Protein AF-A0A433V256-F1 (afdb_monomer)

Radius of gyration: 17.69 Å; Cα contacts (8 Å, |Δi|>4): 82; chains: 1; bounding box: 44×29×46 Å

Foldseek 3Di:
DDPPDPPDDQPDKDWADAPVPPPDIDIDGHHPPDADDWDFHHDDPPDDTDTDRVNVVVVVVCVVVVCVPVDDLLDDDDDDDDDPVVNVVSCVVCVVVNPD

pLDDT: mean 88.0, std 13.96, range [38.06, 98.12]

Sequence (100 aa):
MEILGMQTTTAYRILVSRSHQRPAAELYRVSLQQQLPTFPIPLKLNQVEPLVNLQEVFNGVYERARYATRIDYHQPVPSPALSKADEQWVEALLSPIRVV

Solvent-accessible surface area (backbone atoms only — not comparable to full-atom values): 6605 Å² total; per-residue (Å²): 135,84,79,84,80,85,82,74,88,54,78,40,74,49,79,50,68,45,83,92,52,60,94,50,64,49,75,48,75,35,49,87,90,50,79,57,61,68,49,67,48,83,63,62,89,96,50,88,50,55,74,43,56,45,42,61,55,50,49,56,49,43,60,76,68,38,44,90,78,72,51,74,79,79,55,77,86,66,84,74,86,69,54,76,69,53,48,53,52,50,48,66,68,43,45,82,79,54,74,118

Organism: NCBI:txid232991

Mean predicted aligned error: 5.92 Å

Structure (mmCIF, N/CA/C/O backbone):
data_AF-A0A433V256-F1
#
_entry.id   AF-A0A433V256-F1
#
loop_
_atom_site.group_PDB
_atom_site.id
_atom_site.type_symbol
_atom_site.label_atom_id
_atom_site.label_alt_id
_atom_site.label_comp_id
_atom_site.label_asym_id
_atom_site.label_entity_id
_atom_site.label_seq_id
_atom_site.pdbx_PDB_ins_code
_atom_site.Cartn_x
_atom_site.Cartn_y
_atom_site.Cartn_z
_atom_site.occupancy
_atom_site.B_iso_or_equiv
_atom_site.auth_seq_id
_atom_site.auth_comp_id
_atom_site.auth_asym_id
_atom_site.auth_atom_id
_atom_site.pdbx_PDB_model_num
ATOM 1 N N . MET A 1 1 ? 24.167 4.689 -2.560 1.00 47.03 1 MET A N 1
ATOM 2 C CA . MET A 1 1 ? 23.038 5.504 -3.051 1.00 47.03 1 MET A CA 1
ATOM 3 C C . MET A 1 1 ? 22.506 6.270 -1.858 1.00 47.03 1 MET A C 1
ATOM 5 O O . MET A 1 1 ? 21.800 5.689 -1.047 1.00 47.03 1 MET A O 1
ATOM 9 N N . GLU A 1 2 ? 22.945 7.514 -1.682 1.00 38.06 2 GLU A N 1
ATOM 10 C CA . GLU A 1 2 ? 22.386 8.392 -0.651 1.00 38.06 2 GLU A CA 1
ATOM 11 C C . GLU A 1 2 ? 21.018 8.893 -1.111 1.00 38.06 2 GLU A C 1
ATOM 13 O O . GLU A 1 2 ? 20.891 9.476 -2.186 1.00 38.06 2 GLU A O 1
ATOM 18 N N . ILE A 1 3 ? 19.991 8.665 -0.295 1.00 50.97 3 ILE A N 1
ATOM 19 C CA . ILE A 1 3 ? 18.693 9.319 -0.458 1.00 50.97 3 ILE A CA 1
ATOM 20 C C . ILE A 1 3 ? 18.780 10.653 0.300 1.00 50.97 3 ILE A C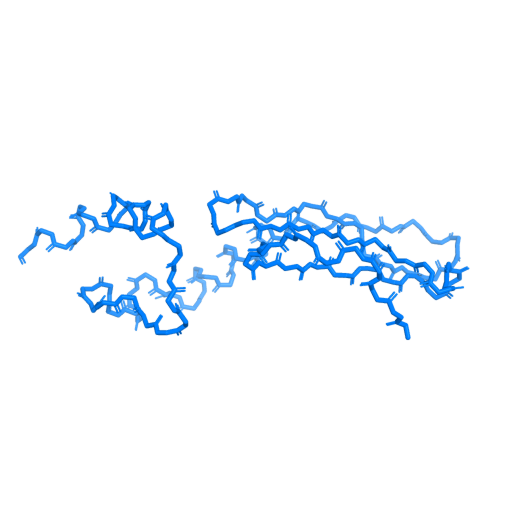 1
ATOM 22 O O . ILE A 1 3 ? 18.371 10.756 1.455 1.00 50.97 3 ILE A O 1
ATOM 26 N N . LEU A 1 4 ? 19.382 11.666 -0.327 1.00 39.59 4 LEU A N 1
ATOM 27 C CA . LEU A 1 4 ? 19.469 13.025 0.221 1.00 39.59 4 LEU A CA 1
ATOM 28 C C . LEU A 1 4 ? 18.075 13.683 0.220 1.00 39.59 4 LEU A C 1
ATOM 30 O O . LEU A 1 4 ? 17.404 13.722 -0.809 1.00 39.59 4 LEU A O 1
ATOM 34 N N . GLY A 1 5 ? 17.632 14.184 1.383 1.00 42.53 5 GLY A N 1
ATOM 35 C CA . GLY A 1 5 ? 16.338 14.871 1.556 1.00 42.53 5 GLY A CA 1
ATOM 36 C C . GLY A 1 5 ? 15.290 14.153 2.426 1.00 42.53 5 GLY A C 1
ATOM 37 O O . GLY A 1 5 ? 14.090 14.400 2.269 1.00 42.53 5 GLY A O 1
ATOM 38 N N . MET A 1 6 ? 15.689 13.257 3.337 1.00 47.47 6 MET A N 1
ATOM 39 C CA . MET A 1 6 ? 14.761 12.634 4.296 1.00 47.47 6 MET A CA 1
ATOM 40 C C . MET A 1 6 ? 14.268 13.646 5.341 1.00 47.47 6 MET A C 1
ATOM 42 O O . MET A 1 6 ? 14.833 13.766 6.419 1.00 47.47 6 MET A O 1
ATOM 46 N N . GLN A 1 7 ? 13.193 14.363 5.014 1.00 46.78 7 GLN A N 1
ATOM 47 C CA . GLN A 1 7 ? 12.475 15.246 5.945 1.00 46.78 7 GLN A CA 1
ATOM 48 C C . GLN A 1 7 ? 10.972 14.916 6.035 1.00 46.78 7 GLN A C 1
ATOM 50 O O . GLN A 1 7 ? 10.194 15.718 6.536 1.00 46.78 7 GLN A O 1
ATOM 55 N N . THR A 1 8 ? 10.521 13.751 5.539 1.00 52.09 8 THR A N 1
ATOM 56 C CA . THR A 1 8 ? 9.100 13.347 5.618 1.00 52.09 8 THR A CA 1
ATOM 57 C C . THR A 1 8 ? 8.902 11.855 5.927 1.00 52.09 8 THR A C 1
ATOM 59 O O . THR A 1 8 ? 9.446 10.954 5.274 1.00 52.09 8 THR A O 1
ATOM 62 N N . THR A 1 9 ? 8.094 11.588 6.954 1.00 65.00 9 THR A N 1
ATOM 63 C CA . THR A 1 9 ? 7.815 10.274 7.553 1.00 65.00 9 THR A CA 1
ATOM 64 C C . THR A 1 9 ? 6.578 9.612 6.937 1.00 65.00 9 THR A C 1
ATOM 66 O O . THR A 1 9 ? 5.660 9.223 7.649 1.00 65.00 9 THR A O 1
ATOM 69 N N . THR A 1 10 ? 6.494 9.504 5.608 1.00 72.81 10 THR A N 1
ATOM 70 C CA . THR A 1 10 ? 5.383 8.753 4.996 1.00 72.81 10 THR A CA 1
ATOM 71 C C . THR A 1 10 ? 5.505 7.263 5.322 1.00 72.81 10 THR A C 1
ATOM 73 O O . THR A 1 10 ? 6.596 6.699 5.195 1.00 72.81 10 THR A O 1
ATOM 76 N N . ALA A 1 11 ? 4.397 6.649 5.751 1.00 81.88 11 ALA A N 1
ATOM 77 C CA . ALA A 1 11 ? 4.355 5.272 6.250 1.00 81.88 11 ALA A CA 1
ATOM 78 C C . ALA A 1 11 ? 4.830 4.254 5.202 1.00 81.88 11 ALA A C 1
ATOM 80 O O . ALA A 1 11 ? 5.602 3.352 5.522 1.00 81.88 11 ALA A O 1
ATOM 81 N N . TYR A 1 12 ? 4.446 4.454 3.938 1.00 89.06 12 TYR A N 1
ATOM 82 C CA . TYR A 1 12 ? 4.803 3.567 2.838 1.00 89.06 12 TYR A CA 1
ATOM 83 C C . TYR A 1 12 ? 5.542 4.321 1.735 1.00 89.06 12 TYR A C 1
ATOM 85 O O . TYR A 1 12 ? 5.353 5.524 1.510 1.00 89.06 12 TYR A O 1
ATOM 93 N N . ARG A 1 13 ? 6.450 3.609 1.065 1.00 90.75 13 ARG A N 1
ATOM 94 C CA . ARG A 1 13 ? 7.308 4.149 0.008 1.00 90.75 13 ARG A CA 1
ATOM 95 C C . ARG A 1 13 ? 7.527 3.092 -1.065 1.00 90.75 13 ARG A C 1
ATOM 97 O O . ARG A 1 13 ? 7.799 1.941 -0.737 1.00 90.75 13 ARG A O 1
ATOM 104 N N . ILE A 1 14 ? 7.455 3.501 -2.325 1.00 91.62 14 ILE A N 1
ATOM 105 C CA . ILE A 1 14 ? 7.759 2.656 -3.483 1.00 91.62 14 ILE A CA 1
ATOM 106 C C . ILE A 1 14 ? 8.887 3.338 -4.245 1.00 91.62 14 ILE A C 1
ATOM 108 O O . ILE A 1 14 ? 8.772 4.509 -4.609 1.00 91.62 14 ILE A O 1
ATOM 112 N N . LEU A 1 15 ? 9.986 2.618 -4.455 1.00 92.31 15 LEU A N 1
ATOM 113 C CA . LEU A 1 15 ? 11.147 3.116 -5.182 1.00 92.31 15 LEU A CA 1
ATOM 114 C C . LEU A 1 15 ? 11.252 2.392 -6.521 1.00 92.31 15 LEU A C 1
ATOM 116 O O . LEU A 1 15 ? 11.406 1.172 -6.562 1.00 92.31 15 LEU A O 1
ATOM 120 N N . VAL A 1 16 ? 11.217 3.153 -7.609 1.00 92.88 16 VAL A N 1
ATOM 121 C CA . VAL A 1 16 ? 11.351 2.641 -8.971 1.00 92.88 16 VAL A CA 1
ATOM 122 C C . VAL A 1 16 ? 12.689 3.114 -9.528 1.00 92.88 16 VAL A C 1
ATOM 124 O O . VAL A 1 16 ? 12.882 4.294 -9.810 1.00 92.88 16 VAL A O 1
ATOM 127 N N . SER A 1 17 ? 13.644 2.192 -9.671 1.00 92.00 17 SER A N 1
ATOM 128 C CA . SER A 1 17 ? 14.971 2.482 -10.228 1.00 92.00 17 SER A CA 1
ATOM 129 C C . SER A 1 17 ? 15.164 1.767 -11.561 1.00 92.00 17 SER A C 1
ATOM 131 O O . SER A 1 17 ? 15.417 0.559 -11.608 1.00 92.00 17 SER A O 1
ATOM 133 N N . ARG A 1 18 ? 15.082 2.526 -12.658 1.00 92.38 18 ARG A N 1
ATOM 134 C CA . ARG A 1 18 ? 15.361 2.018 -14.007 1.00 92.38 18 ARG A CA 1
ATOM 135 C C . ARG A 1 18 ? 16.856 1.878 -14.212 1.00 92.38 18 ARG A C 1
ATOM 137 O O . ARG A 1 18 ? 17.613 2.801 -13.927 1.00 92.38 18 ARG A O 1
ATOM 144 N N . SER A 1 19 ? 17.286 0.741 -14.756 1.00 92.44 19 SER A N 1
ATOM 145 C CA . SER A 1 19 ? 18.709 0.431 -14.947 1.00 92.44 19 SER A CA 1
ATOM 146 C C . SER A 1 19 ? 19.459 1.511 -15.732 1.00 92.44 19 SER A C 1
ATOM 148 O O . SER A 1 19 ? 20.560 1.882 -15.339 1.00 92.44 19 SER A O 1
ATOM 150 N N . HIS A 1 20 ? 18.843 2.052 -16.786 1.00 91.88 20 HIS A N 1
ATOM 151 C CA . HIS A 1 20 ? 19.432 3.058 -17.672 1.00 91.88 20 HIS A CA 1
ATOM 152 C C . HIS A 1 20 ? 19.427 4.490 -17.106 1.00 91.88 20 HIS A C 1
ATOM 154 O O . HIS A 1 20 ? 20.047 5.365 -17.698 1.00 91.88 20 HIS A O 1
ATOM 160 N N . GLN A 1 21 ? 18.741 4.743 -15.984 1.00 89.56 21 GLN A N 1
ATOM 161 C CA . GLN A 1 21 ? 18.669 6.064 -15.335 1.00 89.56 21 GLN A CA 1
ATOM 162 C C . GLN A 1 21 ? 19.491 6.131 -14.046 1.00 89.56 21 GLN A C 1
ATOM 164 O O . GLN A 1 21 ? 19.510 7.158 -13.370 1.00 89.56 21 GLN A O 1
ATOM 169 N N . ARG A 1 22 ? 20.171 5.041 -13.673 1.00 91.06 22 ARG A N 1
ATOM 170 C CA . ARG A 1 22 ? 20.951 4.999 -12.435 1.00 91.06 22 ARG A CA 1
ATOM 171 C C . ARG A 1 22 ? 22.062 6.063 -12.449 1.00 91.06 22 ARG A C 1
ATOM 173 O O . ARG A 1 22 ? 22.706 6.240 -13.480 1.00 91.06 22 ARG A O 1
ATOM 180 N N . PRO A 1 23 ? 22.316 6.733 -11.308 1.00 91.69 23 PRO A N 1
ATOM 181 C CA . PRO A 1 23 ? 21.792 6.425 -9.972 1.00 91.69 23 PRO A CA 1
ATOM 182 C C . PRO A 1 23 ? 20.424 7.049 -9.640 1.00 91.69 23 PRO A C 1
ATOM 184 O O . PRO A 1 23 ? 19.976 6.899 -8.508 1.00 91.69 23 PRO A O 1
ATOM 187 N N . ALA A 1 24 ? 19.749 7.732 -10.567 1.00 90.88 24 ALA A N 1
ATOM 188 C CA . ALA A 1 24 ? 18.435 8.315 -10.304 1.00 90.88 24 ALA A CA 1
ATOM 189 C C . ALA A 1 24 ? 17.336 7.242 -10.143 1.00 90.88 24 ALA A C 1
ATOM 191 O O . ALA A 1 24 ? 17.435 6.120 -10.655 1.00 90.88 24 ALA A O 1
ATOM 192 N N . ALA A 1 25 ? 16.285 7.596 -9.401 1.00 91.75 25 ALA A N 1
ATOM 193 C CA . ALA A 1 25 ? 15.106 6.768 -9.176 1.00 91.75 25 ALA A CA 1
ATOM 194 C C . ALA A 1 25 ? 13.880 7.645 -8.892 1.00 91.75 25 ALA A C 1
ATOM 196 O O . ALA A 1 25 ? 14.007 8.761 -8.386 1.00 91.75 25 ALA A O 1
ATOM 197 N N . GLU A 1 26 ? 12.697 7.113 -9.174 1.00 91.62 26 GLU A N 1
ATOM 198 C CA . GLU A 1 26 ? 11.428 7.717 -8.779 1.00 91.62 26 GLU A CA 1
ATOM 199 C C . GLU A 1 26 ? 10.997 7.174 -7.415 1.00 91.62 26 GLU A C 1
ATOM 201 O O . GLU A 1 26 ? 11.031 5.965 -7.175 1.00 91.62 26 GLU A O 1
ATOM 206 N N . LEU A 1 27 ? 10.585 8.072 -6.519 1.00 91.06 27 LEU A N 1
ATOM 207 C CA . LEU A 1 27 ? 10.100 7.733 -5.186 1.00 91.06 27 LEU A CA 1
ATOM 208 C C . LEU A 1 27 ? 8.637 8.149 -5.047 1.00 91.06 27 LEU A C 1
ATOM 210 O O . LEU A 1 27 ? 8.327 9.337 -4.964 1.00 91.06 27 LEU A O 1
ATOM 214 N N . TYR A 1 28 ? 7.759 7.162 -4.924 1.00 91.25 28 TYR A N 1
ATOM 215 C CA . TYR A 1 28 ? 6.359 7.365 -4.587 1.00 91.25 28 TYR A CA 1
ATOM 216 C C . TYR A 1 28 ? 6.212 7.261 -3.073 1.00 91.25 28 TYR A C 1
ATOM 218 O O . TYR A 1 28 ? 6.622 6.275 -2.455 1.00 91.25 28 TYR A O 1
ATOM 226 N N . ARG A 1 29 ? 5.647 8.299 -2.463 1.00 90.25 29 ARG A N 1
ATOM 227 C CA . ARG A 1 29 ? 5.374 8.368 -1.026 1.00 90.25 29 ARG A CA 1
ATOM 228 C C . ARG A 1 29 ? 3.879 8.208 -0.810 1.00 90.25 29 ARG A C 1
ATOM 230 O O . ARG A 1 29 ? 3.109 8.900 -1.466 1.00 90.25 29 ARG A O 1
ATOM 237 N N . VAL A 1 30 ? 3.491 7.321 0.100 1.00 90.8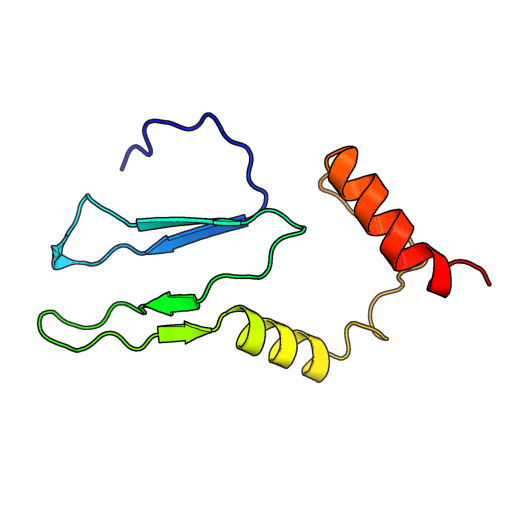1 30 VAL A N 1
ATOM 238 C CA . VAL A 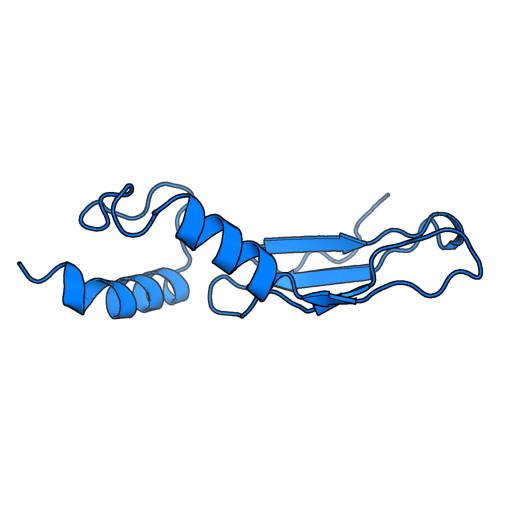1 30 ? 2.082 7.015 0.363 1.00 90.81 30 VAL A CA 1
ATOM 239 C C . VAL A 1 30 ? 1.839 7.071 1.868 1.00 90.81 30 VAL A C 1
ATOM 241 O O . VAL A 1 30 ? 2.563 6.441 2.649 1.00 90.81 30 VAL A O 1
ATOM 244 N N . SER A 1 31 ? 0.865 7.877 2.291 1.00 90.19 31 SER A N 1
ATOM 245 C CA . SER A 1 31 ? 0.375 7.850 3.672 1.00 90.19 31 SER A CA 1
ATOM 246 C C . SER A 1 31 ? -0.615 6.699 3.871 1.00 90.19 31 SER A C 1
ATOM 248 O O . SER A 1 31 ? -1.150 6.165 2.905 1.00 90.19 31 SER A O 1
ATOM 250 N N . LEU A 1 32 ? -0.876 6.314 5.123 1.00 89.38 32 LEU A N 1
ATOM 251 C CA . LEU A 1 32 ? -1.802 5.219 5.434 1.00 89.38 32 LEU A CA 1
ATOM 252 C C . LEU A 1 32 ? -3.222 5.465 4.885 1.00 89.38 32 LEU A C 1
ATOM 254 O O . LEU A 1 32 ? -3.901 4.528 4.483 1.00 89.38 32 LEU A O 1
ATOM 258 N N . GLN A 1 33 ? -3.647 6.728 4.847 1.00 90.56 33 GLN A N 1
ATOM 259 C CA . GLN A 1 33 ? -5.000 7.146 4.466 1.00 90.56 33 GLN A CA 1
ATOM 260 C C . GLN A 1 33 ? -5.178 7.310 2.947 1.00 90.56 33 GLN A C 1
ATOM 262 O O . GLN A 1 33 ? -6.290 7.520 2.467 1.00 90.56 33 GLN A O 1
ATOM 267 N N . GLN A 1 34 ? -4.083 7.280 2.184 1.00 91.75 34 GLN A N 1
ATOM 268 C CA . GLN A 1 34 ? -4.101 7.467 0.737 1.00 91.75 34 GLN A CA 1
ATOM 269 C C . GLN A 1 34 ? -4.273 6.138 0.007 1.00 91.75 34 GLN A C 1
ATOM 271 O O . GLN A 1 34 ? -3.745 5.108 0.421 1.00 91.75 34 GLN A O 1
ATOM 276 N N . GLN A 1 35 ? -4.952 6.187 -1.140 1.00 93.12 35 GLN A N 1
ATOM 277 C CA . GLN A 1 35 ? -4.940 5.064 -2.071 1.00 93.12 35 GLN A CA 1
ATOM 278 C C . GLN A 1 35 ? -3.523 4.819 -2.599 1.00 93.12 35 GLN A C 1
ATOM 280 O O . GLN A 1 35 ? -2.757 5.756 -2.849 1.00 93.12 35 GLN A O 1
ATOM 285 N N . LEU A 1 36 ? -3.187 3.544 -2.794 1.00 94.88 36 LEU A N 1
ATOM 286 C CA . LEU A 1 36 ? -1.928 3.143 -3.410 1.00 94.88 36 LEU A CA 1
ATOM 287 C C . LEU A 1 36 ? -1.879 3.639 -4.868 1.00 94.88 36 LEU A C 1
ATOM 289 O O . LEU A 1 36 ? -2.879 3.556 -5.584 1.00 94.88 36 LEU A O 1
ATOM 293 N N . PRO A 1 37 ? -0.726 4.150 -5.332 1.00 94.75 37 PRO A N 1
ATOM 294 C CA . PRO A 1 37 ? -0.629 4.782 -6.637 1.00 94.75 37 PRO A CA 1
ATOM 295 C C . PRO A 1 37 ? -0.684 3.763 -7.777 1.00 94.75 37 PRO A C 1
ATOM 297 O O . PRO A 1 37 ? -0.323 2.594 -7.627 1.00 94.75 37 PRO A O 1
ATOM 300 N N . THR A 1 38 ? -1.049 4.257 -8.959 1.00 96.06 38 THR A N 1
ATOM 301 C CA . THR A 1 38 ? -0.735 3.589 -10.224 1.00 96.06 38 THR A CA 1
ATOM 302 C C . THR A 1 38 ? 0.626 4.076 -10.707 1.00 96.06 38 THR A C 1
ATOM 304 O O . THR A 1 38 ? 0.844 5.284 -10.778 1.00 96.06 38 THR A O 1
ATOM 307 N N . PHE A 1 39 ? 1.544 3.164 -11.024 1.00 93.00 39 PHE A N 1
ATOM 308 C CA . PHE A 1 39 ? 2.895 3.524 -11.469 1.00 93.00 39 PHE A CA 1
ATOM 309 C C . PHE A 1 39 ? 3.422 2.556 -12.540 1.00 93.00 39 PHE A C 1
ATOM 311 O O . PHE A 1 39 ? 2.958 1.413 -12.618 1.00 93.00 39 PHE A O 1
ATOM 318 N N . PRO A 1 40 ? 4.359 2.999 -13.397 1.00 93.50 40 PRO A N 1
ATOM 319 C CA . PRO A 1 40 ? 4.923 2.155 -14.440 1.00 93.50 40 PRO A CA 1
ATOM 320 C C . PRO A 1 40 ? 5.898 1.120 -13.867 1.00 93.50 40 PRO A C 1
ATOM 322 O O . PRO A 1 40 ? 6.718 1.428 -12.998 1.00 93.50 40 PRO A O 1
ATOM 325 N N . ILE A 1 41 ? 5.840 -0.109 -14.383 1.00 94.25 41 ILE A N 1
ATOM 326 C CA . ILE A 1 41 ? 6.812 -1.157 -14.052 1.00 94.25 41 ILE A CA 1
ATOM 327 C C . ILE A 1 41 ? 7.979 -1.113 -15.042 1.00 94.25 41 ILE A C 1
ATOM 329 O O . ILE A 1 41 ? 7.754 -1.301 -16.241 1.00 94.25 41 ILE A O 1
ATOM 333 N N . PRO A 1 42 ? 9.227 -0.931 -14.564 1.00 93.38 42 PRO A N 1
ATOM 334 C CA . PRO A 1 42 ? 10.397 -0.893 -15.426 1.00 93.38 42 PRO A CA 1
ATOM 335 C C . PRO A 1 42 ? 10.556 -2.140 -16.287 1.00 93.38 42 PRO A C 1
ATOM 337 O O . PRO A 1 42 ? 10.640 -3.258 -15.775 1.00 93.38 42 PRO A O 1
ATOM 340 N N . LEU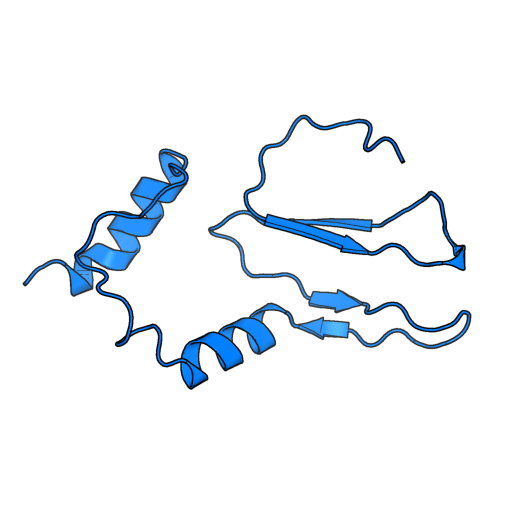 A 1 43 ? 10.689 -1.923 -17.592 1.00 93.44 43 LEU A N 1
ATOM 341 C CA . LEU A 1 43 ? 11.082 -2.938 -18.565 1.00 93.44 43 LEU A CA 1
ATOM 342 C C . LEU A 1 43 ? 12.469 -2.616 -19.145 1.00 93.44 43 LEU A C 1
ATOM 344 O O . LEU A 1 43 ? 13.212 -1.778 -18.621 1.00 93.44 43 LEU A O 1
ATOM 348 N N . LYS A 1 44 ? 12.872 -3.316 -20.214 1.00 92.38 44 LYS A N 1
ATOM 349 C CA . LYS A 1 44 ? 14.111 -2.980 -20.927 1.00 92.38 44 LYS A CA 1
ATOM 350 C C . LYS A 1 44 ? 13.975 -1.613 -21.600 1.00 92.38 44 LYS A C 1
ATOM 352 O O . LYS A 1 44 ? 12.877 -1.157 -21.906 1.00 92.38 44 LYS A O 1
ATOM 357 N N . LEU A 1 45 ? 15.118 -0.981 -21.863 1.00 91.62 45 LEU A N 1
ATOM 358 C CA . LEU A 1 45 ? 15.170 0.276 -22.605 1.00 91.62 45 LEU A CA 1
ATOM 359 C C . LEU A 1 45 ? 14.399 0.144 -23.932 1.00 91.62 45 LEU A C 1
ATOM 361 O O . LEU A 1 45 ? 14.500 -0.883 -24.604 1.00 91.62 45 LEU A O 1
ATOM 365 N N . AS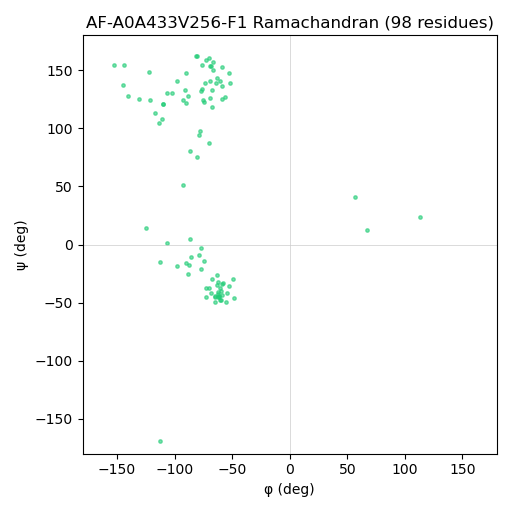N A 1 46 ? 13.650 1.189 -24.290 1.00 91.88 46 ASN A N 1
ATOM 366 C CA . ASN A 1 46 ? 12.776 1.261 -25.469 1.00 91.88 46 ASN A CA 1
ATOM 367 C C . ASN A 1 46 ? 11.549 0.333 -25.444 1.00 91.88 46 ASN A C 1
ATOM 369 O O . ASN A 1 46 ? 10.895 0.169 -26.472 1.00 91.88 46 ASN A O 1
ATOM 373 N N . GLN A 1 47 ? 11.207 -0.262 -24.299 1.00 95.25 47 GLN A N 1
ATOM 374 C CA . GLN A 1 47 ? 9.927 -0.949 -24.122 1.00 95.25 47 GLN A CA 1
ATOM 375 C C . GLN A 1 47 ? 8.926 -0.037 -23.417 1.00 95.25 47 GLN A C 1
ATOM 377 O O . GLN A 1 47 ? 9.282 0.693 -22.494 1.00 95.25 47 GLN A O 1
ATOM 382 N N . VAL A 1 48 ? 7.667 -0.090 -23.856 1.00 94.19 48 VAL A N 1
ATOM 383 C CA . VAL A 1 48 ? 6.572 0.625 -23.196 1.00 94.19 48 VAL A CA 1
ATOM 384 C C . VAL A 1 48 ? 6.336 -0.011 -21.833 1.00 94.19 48 VAL A C 1
ATOM 386 O O . VAL A 1 48 ? 6.009 -1.193 -21.748 1.00 94.19 48 VAL A O 1
ATOM 389 N N . GLU A 1 49 ? 6.514 0.769 -20.774 1.00 94.88 49 GLU A N 1
ATOM 390 C CA . GLU A 1 49 ? 6.293 0.302 -19.410 1.00 94.88 49 GLU A CA 1
ATOM 391 C C . GLU A 1 49 ? 4.787 0.199 -19.137 1.00 94.88 49 GLU A C 1
ATOM 393 O O . GLU A 1 49 ? 4.073 1.197 -19.279 1.00 94.88 49 GLU A O 1
ATOM 398 N N . PRO A 1 50 ? 4.270 -0.981 -18.753 1.00 96.19 50 PRO A N 1
ATOM 399 C CA . PRO A 1 50 ? 2.876 -1.103 -18.371 1.00 96.19 50 PRO A CA 1
ATOM 400 C C . PRO A 1 50 ? 2.638 -0.380 -17.044 1.00 96.19 50 PRO A C 1
ATOM 402 O O . PRO A 1 50 ? 3.449 -0.459 -16.116 1.00 96.19 50 PRO A O 1
ATOM 405 N N . LEU A 1 51 ? 1.494 0.295 -16.947 1.00 95.88 51 LEU A N 1
ATOM 406 C CA . LEU A 1 51 ? 1.010 0.857 -15.691 1.00 95.88 51 LEU A CA 1
ATOM 407 C C . LEU A 1 51 ? 0.409 -0.254 -14.830 1.00 95.88 51 LEU A C 1
ATOM 409 O O . LEU A 1 51 ? -0.422 -1.030 -15.301 1.00 95.88 51 LEU A O 1
ATOM 413 N N . VAL A 1 52 ? 0.799 -0.302 -13.559 1.00 95.50 52 VAL A N 1
ATOM 414 C CA . VAL A 1 52 ? 0.200 -1.194 -12.564 1.00 95.50 52 VAL A CA 1
ATOM 415 C C . VAL A 1 52 ? -0.600 -0.373 -11.571 1.00 95.50 52 VAL A C 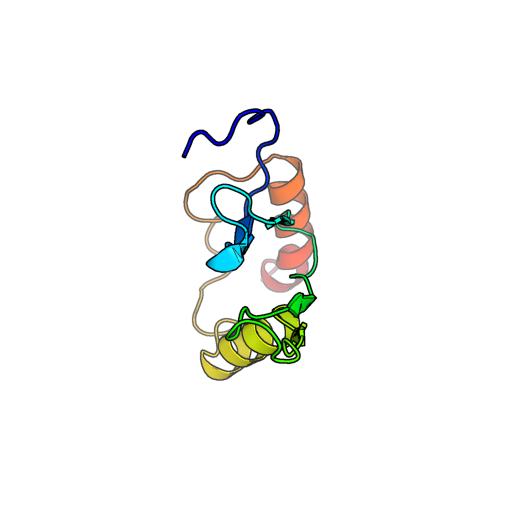1
ATOM 417 O O . VAL A 1 52 ? -0.045 0.476 -10.875 1.00 95.50 52 VAL A O 1
ATOM 420 N N . ASN A 1 53 ? -1.899 -0.662 -11.482 1.00 96.75 53 ASN A N 1
ATOM 421 C CA . ASN A 1 53 ? -2.765 -0.152 -10.428 1.00 96.75 53 ASN A CA 1
ATOM 422 C C . ASN A 1 53 ? -2.541 -0.962 -9.145 1.00 96.75 53 ASN A C 1
ATOM 424 O O . ASN A 1 53 ? -3.122 -2.033 -8.952 1.00 96.75 53 ASN A O 1
ATOM 428 N N . LEU A 1 54 ? -1.669 -0.467 -8.265 1.00 96.00 54 LEU A N 1
ATOM 429 C CA . LEU A 1 54 ? -1.309 -1.208 -7.059 1.00 96.00 54 LEU A CA 1
ATOM 430 C C . LEU A 1 54 ? -2.482 -1.336 -6.077 1.00 96.00 54 LEU A C 1
ATOM 432 O O . LEU A 1 54 ? -2.560 -2.339 -5.369 1.00 96.00 54 LEU A O 1
ATOM 436 N N . GLN A 1 55 ? -3.411 -0.374 -6.056 1.00 96.94 55 GLN A N 1
ATOM 437 C CA . GLN A 1 55 ? -4.600 -0.448 -5.206 1.00 96.94 55 GLN A CA 1
ATOM 438 C C . GLN A 1 55 ? -5.470 -1.657 -5.562 1.00 96.94 55 GLN A C 1
ATOM 440 O O . GLN A 1 55 ? -5.906 -2.386 -4.674 1.00 96.94 55 GLN A O 1
ATOM 445 N N . GLU A 1 56 ? -5.690 -1.903 -6.853 1.00 97.94 56 GLU A N 1
ATOM 446 C CA . GLU A 1 56 ? -6.484 -3.041 -7.326 1.00 97.94 56 GLU A CA 1
ATOM 447 C C . GLU A 1 56 ? -5.822 -4.380 -6.971 1.00 97.94 56 GLU A C 1
ATOM 449 O O . GLU A 1 56 ? -6.472 -5.281 -6.436 1.00 97.94 56 GLU A O 1
ATOM 454 N N . VAL A 1 57 ? -4.506 -4.487 -7.180 1.00 96.88 57 VAL A N 1
ATOM 455 C CA . VAL A 1 57 ? -3.731 -5.681 -6.811 1.00 96.88 57 VAL A CA 1
ATOM 456 C C . VAL A 1 57 ? -3.798 -5.933 -5.303 1.00 96.88 57 VAL A C 1
ATOM 458 O O . VAL A 1 57 ? -4.029 -7.067 -4.876 1.00 96.88 57 VAL A O 1
ATOM 461 N N . PHE A 1 58 ? -3.620 -4.883 -4.497 1.00 96.50 58 PHE A N 1
ATOM 462 C CA . PHE A 1 58 ? -3.682 -4.963 -3.040 1.00 96.50 58 PHE A CA 1
ATOM 463 C C . PHE A 1 58 ? -5.059 -5.434 -2.565 1.00 96.50 58 PHE A C 1
ATOM 465 O O . PHE A 1 58 ? -5.140 -6.392 -1.795 1.00 96.50 58 PHE A O 1
ATOM 472 N N . ASN A 1 59 ? -6.134 -4.838 -3.087 1.00 97.44 59 ASN A N 1
ATOM 473 C CA . ASN A 1 59 ? -7.506 -5.241 -2.778 1.00 97.44 59 ASN A CA 1
ATOM 474 C C . ASN A 1 59 ? -7.745 -6.712 -3.150 1.00 97.44 59 ASN A C 1
ATOM 476 O O . ASN A 1 59 ? -8.271 -7.481 -2.350 1.00 97.44 59 ASN A O 1
ATOM 480 N N . GLY A 1 60 ? -7.273 -7.153 -4.319 1.00 98.12 60 GLY A N 1
ATOM 481 C CA . GLY A 1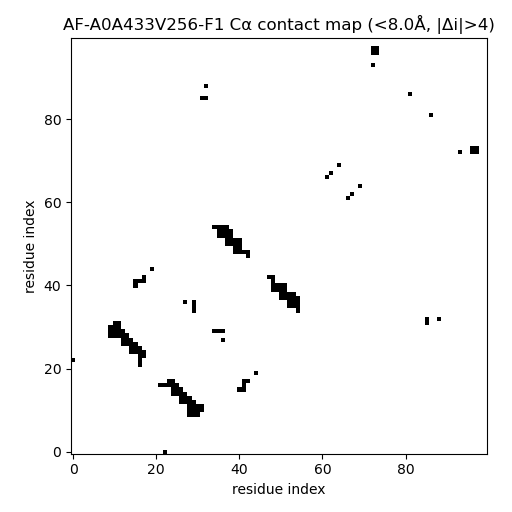 60 ? -7.393 -8.549 -4.738 1.00 98.12 60 GLY A CA 1
ATOM 482 C C . GLY A 1 60 ? -6.651 -9.536 -3.826 1.00 98.12 60 GLY A C 1
ATOM 483 O O . GLY A 1 60 ? -7.085 -10.677 -3.656 1.00 98.12 60 GLY A O 1
ATOM 484 N N . VAL A 1 61 ? -5.523 -9.143 -3.226 1.00 97.69 61 VAL A N 1
ATOM 485 C CA . VAL A 1 61 ? -4.842 -9.954 -2.199 1.00 97.69 61 VAL A CA 1
ATOM 486 C C . VAL A 1 61 ? -5.628 -9.941 -0.889 1.00 97.69 61 VAL A C 1
ATOM 488 O O . VAL A 1 61 ? -5.830 -11.008 -0.308 1.00 97.69 61 VAL A O 1
ATOM 491 N N . TYR A 1 62 ? -6.100 -8.770 -0.458 1.00 96.69 62 TYR A N 1
ATOM 492 C CA . TYR A 1 62 ? -6.878 -8.596 0.767 1.00 96.69 62 TYR A CA 1
ATOM 493 C C . TYR A 1 62 ? -8.121 -9.498 0.792 1.00 96.69 62 TYR A C 1
ATOM 495 O O . TYR A 1 62 ? -8.315 -10.265 1.742 1.00 96.69 62 TYR A O 1
ATOM 503 N N . GLU A 1 63 ? -8.897 -9.482 -0.294 1.00 97.62 63 GLU A N 1
ATOM 504 C CA . GLU A 1 63 ? -10.115 -10.281 -0.439 1.00 97.62 63 GLU A CA 1
ATOM 505 C C . GLU A 1 63 ? -9.822 -11.786 -0.453 1.00 97.62 63 GLU A C 1
ATOM 507 O O . GLU A 1 63 ? -10.403 -12.551 0.319 1.00 97.62 63 GLU A O 1
ATOM 512 N N . ARG A 1 64 ? -8.857 -12.237 -1.269 1.00 97.75 64 ARG A N 1
ATOM 513 C CA . ARG A 1 64 ? -8.502 -13.668 -1.362 1.00 97.75 64 ARG A CA 1
ATOM 514 C C . ARG A 1 64 ? -7.956 -14.225 -0.048 1.00 97.75 64 ARG A C 1
ATOM 516 O O . ARG A 1 64 ? -8.218 -15.380 0.287 1.00 97.75 64 ARG A O 1
ATOM 523 N N . ALA A 1 65 ? -7.216 -13.415 0.708 1.00 97.25 65 ALA A N 1
ATOM 524 C CA . ALA A 1 65 ? -6.729 -13.785 2.032 1.00 97.25 65 ALA A CA 1
ATOM 525 C C . ALA A 1 65 ? -7.833 -13.752 3.105 1.00 97.25 65 ALA A C 1
ATOM 527 O O . ALA A 1 65 ? -7.655 -14.343 4.174 1.00 97.25 65 ALA A O 1
ATOM 528 N N . ARG A 1 66 ? -8.988 -13.133 2.817 1.00 96.38 66 ARG A N 1
ATOM 529 C CA . ARG A 1 66 ? -10.126 -12.948 3.730 1.00 96.38 66 ARG A CA 1
ATOM 530 C C . ARG A 1 66 ? -9.743 -12.215 5.015 1.00 96.38 66 ARG A C 1
ATOM 532 O O . ARG A 1 66 ? -10.190 -12.597 6.102 1.00 96.38 66 ARG A O 1
ATOM 539 N N . TYR A 1 67 ? -8.906 -11.181 4.906 1.00 95.06 67 TYR A N 1
ATOM 540 C CA . TYR A 1 67 ? -8.378 -10.479 6.081 1.00 95.06 67 TYR A CA 1
ATOM 541 C C . TYR A 1 67 ? -9.467 -9.887 6.972 1.00 95.06 67 TYR A C 1
ATOM 543 O O . TYR A 1 67 ? -9.339 -10.005 8.186 1.00 95.06 67 TYR A O 1
ATOM 551 N N . ALA A 1 68 ? -10.579 -9.423 6.389 1.00 92.62 68 ALA A N 1
ATOM 552 C CA . ALA A 1 68 ? -11.766 -8.969 7.118 1.00 92.62 68 ALA A CA 1
ATOM 553 C C . ALA A 1 68 ? -12.263 -9.962 8.193 1.00 92.62 68 ALA A C 1
ATOM 555 O O . ALA A 1 68 ? -12.816 -9.547 9.201 1.00 92.62 68 ALA A O 1
ATOM 556 N N . THR A 1 69 ? -12.052 -11.269 7.991 1.00 93.19 69 THR A N 1
ATOM 557 C CA . THR A 1 69 ? -12.476 -12.331 8.931 1.00 93.19 69 THR A CA 1
ATOM 558 C C . THR A 1 69 ? -11.321 -13.058 9.616 1.00 93.19 69 THR A C 1
ATOM 560 O O . THR A 1 69 ? -11.541 -13.797 10.569 1.00 93.19 69 THR A O 1
ATOM 563 N N . ARG A 1 70 ? -10.092 -12.913 9.105 1.00 95.38 70 ARG A N 1
ATOM 564 C CA . ARG A 1 70 ? -8.899 -13.578 9.651 1.00 95.38 70 ARG A CA 1
ATOM 565 C C . ARG A 1 70 ? -8.214 -12.774 10.748 1.00 95.38 70 ARG A C 1
ATOM 567 O O . ARG A 1 70 ? -7.477 -13.358 11.535 1.00 95.38 70 ARG A O 1
ATOM 574 N N . ILE A 1 71 ? -8.390 -11.459 10.739 1.00 93.88 71 ILE A N 1
ATOM 575 C CA . ILE A 1 71 ? -7.791 -10.546 11.706 1.00 93.88 71 ILE A CA 1
ATOM 576 C C . ILE A 1 71 ? -8.874 -10.157 12.710 1.00 93.88 71 ILE A C 1
ATOM 578 O O . ILE A 1 71 ? -9.973 -9.772 12.317 1.00 93.88 71 ILE A O 1
ATOM 582 N N . ASP A 1 72 ? -8.561 -10.260 14.000 1.00 93.81 72 ASP A N 1
ATOM 583 C CA . ASP A 1 72 ? -9.420 -9.738 15.062 1.00 93.81 72 ASP A CA 1
ATOM 584 C C . ASP A 1 72 ? -9.238 -8.216 15.166 1.00 93.81 72 ASP A C 1
ATOM 586 O O . ASP A 1 72 ? -8.284 -7.724 15.770 1.00 93.81 72 ASP A O 1
ATOM 590 N N . TYR A 1 73 ? -10.150 -7.465 14.546 1.00 93.19 73 TYR A N 1
ATOM 591 C CA . TYR A 1 73 ? -10.120 -6.001 14.531 1.00 93.19 73 TYR A CA 1
ATOM 592 C C . TYR A 1 73 ? -10.595 -5.353 15.845 1.00 93.19 73 TYR A C 1
ATOM 594 O O . TYR A 1 73 ? -10.519 -4.126 15.974 1.00 93.19 73 TYR A O 1
ATOM 602 N N . HIS A 1 74 ? -11.038 -6.137 16.835 1.00 92.19 74 HIS A N 1
ATOM 603 C CA . HIS A 1 74 ? -11.299 -5.631 18.186 1.00 92.19 74 HIS A CA 1
ATOM 604 C C . HIS A 1 74 ? -10.007 -5.435 18.984 1.00 92.19 74 HIS A C 1
ATOM 606 O O . HIS A 1 74 ? -9.983 -4.638 19.921 1.00 92.19 74 HIS A O 1
ATOM 612 N N . GLN A 1 75 ? -8.919 -6.106 18.596 1.00 92.38 75 GLN A N 1
ATOM 613 C CA . GLN A 1 75 ? -7.616 -5.883 19.211 1.00 92.38 75 GLN A CA 1
ATOM 614 C C . GLN A 1 75 ? -7.095 -4.471 18.905 1.00 92.38 75 GLN A C 1
ATOM 616 O O . GLN A 1 75 ? -7.390 -3.905 17.841 1.00 92.38 75 GLN A O 1
ATOM 621 N N . PRO A 1 76 ? -6.290 -3.886 19.810 1.00 90.44 76 PRO A N 1
ATOM 622 C CA . PRO A 1 76 ? -5.584 -2.647 19.518 1.00 90.44 76 PRO A CA 1
ATOM 623 C C . PRO A 1 76 ? -4.675 -2.815 18.294 1.00 90.44 76 PRO A C 1
ATOM 625 O O . PRO A 1 76 ? -4.192 -3.911 18.000 1.00 90.44 76 PRO A O 1
ATOM 628 N N . VAL A 1 77 ? -4.422 -1.710 17.585 1.00 91.00 77 VAL A N 1
ATOM 629 C CA . VAL A 1 77 ? -3.499 -1.710 16.442 1.00 91.00 77 VAL A CA 1
ATOM 630 C C . VAL A 1 77 ? -2.120 -2.178 16.927 1.00 91.00 77 VAL A C 1
ATOM 632 O O . VAL A 1 77 ? -1.594 -1.601 17.883 1.00 91.00 77 VAL A O 1
ATOM 635 N N . PRO A 1 78 ? -1.530 -3.223 16.318 1.00 91.38 78 PRO A N 1
ATOM 636 C CA . PRO A 1 78 ? -0.217 -3.700 16.723 1.00 91.38 78 PRO A CA 1
ATOM 637 C C . PRO A 1 78 ? 0.868 -2.688 16.343 1.00 91.38 78 PRO A C 1
ATOM 639 O O . PRO A 1 78 ? 0.686 -1.860 15.453 1.00 91.38 78 PRO A O 1
ATOM 642 N N . SER A 1 79 ? 2.033 -2.795 16.982 1.00 88.75 79 SER A N 1
ATOM 643 C CA . SER A 1 79 ? 3.213 -2.005 16.620 1.00 88.75 79 SER A CA 1
ATOM 644 C C . SER A 1 79 ? 3.554 -2.120 15.123 1.00 88.75 79 SER A C 1
ATOM 646 O O . SER A 1 79 ? 3.400 -3.201 14.547 1.00 88.75 79 SER A O 1
ATOM 648 N N . PRO A 1 80 ? 4.112 -1.066 14.495 1.00 88.88 80 PRO A N 1
ATOM 649 C CA . PRO A 1 80 ? 4.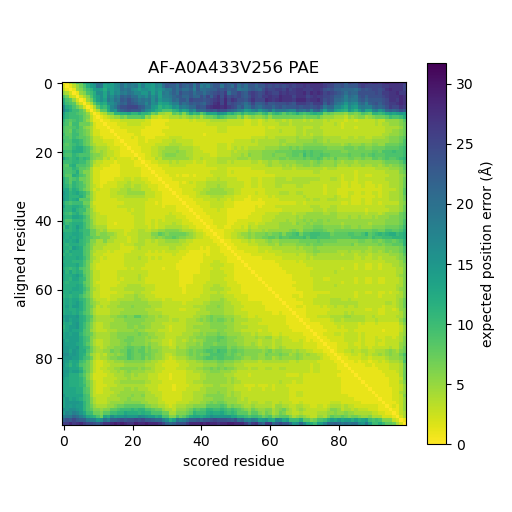569 0.200 15.082 1.00 88.88 80 PRO A CA 1
ATOM 650 C C . PRO A 1 80 ? 3.429 1.166 15.435 1.00 88.88 80 PRO A C 1
ATOM 652 O O . PRO A 1 80 ? 2.365 1.128 14.828 1.00 88.88 80 PRO A O 1
ATOM 655 N N . ALA A 1 81 ? 3.682 2.054 16.402 1.00 87.62 81 ALA A N 1
ATOM 656 C CA . ALA A 1 81 ? 2.721 3.084 16.786 1.00 87.62 81 ALA A CA 1
ATOM 657 C C . ALA A 1 81 ? 2.367 3.980 15.590 1.00 87.62 81 ALA A C 1
ATOM 659 O O . ALA A 1 81 ? 3.243 4.395 14.822 1.00 87.62 81 ALA A O 1
ATOM 660 N N . LEU A 1 82 ? 1.077 4.272 15.453 1.00 90.19 82 LEU A N 1
ATOM 661 C CA . LEU A 1 82 ? 0.563 5.161 14.426 1.00 90.19 82 LEU A CA 1
ATOM 662 C C . LEU A 1 82 ? 0.729 6.625 14.853 1.00 90.19 82 LEU A C 1
ATOM 664 O O . LEU A 1 82 ? 0.935 6.951 16.022 1.00 90.19 82 LEU A O 1
ATOM 668 N N . SER A 1 83 ? 0.654 7.540 13.886 1.00 90.19 83 SER A N 1
ATOM 669 C CA . SER A 1 83 ? 0.513 8.956 14.220 1.00 90.19 83 SER A CA 1
ATOM 670 C C . SER A 1 83 ? -0.866 9.202 14.838 1.00 90.19 83 SER A C 1
ATOM 672 O O . SER A 1 83 ? -1.821 8.512 14.494 1.00 90.19 83 SER A O 1
ATOM 674 N N . LYS A 1 84 ? -1.021 10.234 15.678 1.00 91.06 84 LYS A N 1
ATOM 675 C CA . LYS A 1 84 ? -2.334 10.574 16.266 1.00 91.06 84 LYS A CA 1
ATOM 676 C C . LYS A 1 84 ? -3.441 10.743 15.217 1.00 91.06 84 LYS A C 1
ATOM 678 O O . LYS A 1 84 ? -4.586 10.392 15.472 1.00 91.06 84 LYS A O 1
ATOM 683 N N . ALA A 1 85 ? -3.102 11.286 14.046 1.00 90.88 85 ALA A N 1
ATOM 684 C CA . ALA A 1 85 ? -4.051 11.458 12.949 1.00 90.88 85 ALA A CA 1
ATOM 685 C C . ALA A 1 85 ? -4.475 10.110 12.345 1.00 90.88 85 ALA A C 1
ATOM 687 O O . ALA A 1 85 ? -5.652 9.901 12.068 1.00 90.88 85 ALA A O 1
ATOM 688 N N . ASP A 1 86 ? -3.525 9.188 12.176 1.00 92.56 86 ASP A N 1
ATOM 689 C CA . ASP A 1 86 ? -3.804 7.842 11.677 1.00 92.56 86 ASP A CA 1
ATOM 690 C C . ASP A 1 86 ? -4.573 7.004 12.705 1.00 92.56 86 ASP A C 1
ATOM 692 O O . ASP A 1 86 ? -5.486 6.280 12.325 1.00 92.56 86 ASP A O 1
ATOM 696 N N . GLU A 1 87 ? -4.274 7.136 14.001 1.00 92.75 87 GLU A N 1
ATOM 697 C CA . GLU A 1 87 ? -5.029 6.480 15.080 1.00 92.75 87 GLU A CA 1
ATOM 698 C C . GLU A 1 87 ? -6.498 6.909 15.079 1.00 92.75 87 GLU A C 1
ATOM 700 O O . GLU A 1 87 ? -7.387 6.063 15.110 1.00 92.75 87 GLU A O 1
ATOM 705 N N . GLN A 1 88 ? -6.760 8.217 14.990 1.00 93.81 88 GLN A N 1
ATOM 706 C CA . GLN A 1 88 ? -8.122 8.755 14.923 1.00 93.81 88 GLN A CA 1
ATOM 707 C C . GLN A 1 88 ? -8.869 8.267 13.681 1.00 93.81 88 GLN A C 1
ATOM 709 O O . GLN A 1 88 ? -10.048 7.927 13.762 1.00 93.81 88 GLN A O 1
ATOM 714 N N . TRP A 1 89 ? -8.184 8.211 1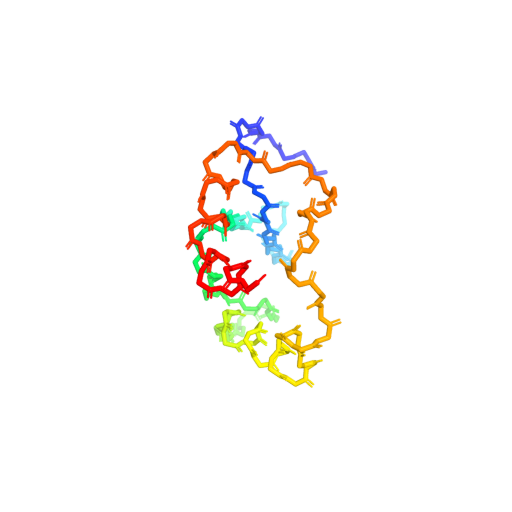2.538 1.00 93.56 89 TRP A N 1
ATOM 715 C CA . TRP A 1 89 ? -8.754 7.693 11.301 1.00 93.56 89 TRP A CA 1
ATOM 716 C C . TRP A 1 89 ? -9.088 6.199 11.403 1.00 93.56 89 TRP A C 1
ATOM 718 O O . TRP A 1 89 ? -10.193 5.800 11.036 1.00 93.56 89 TRP A O 1
ATOM 728 N N . VAL A 1 90 ? -8.183 5.381 11.955 1.00 94.31 90 VAL A N 1
ATOM 729 C CA . VAL A 1 90 ? -8.435 3.950 12.183 1.00 94.31 90 VAL A CA 1
ATOM 730 C C . VAL A 1 90 ? -9.601 3.752 13.149 1.00 94.31 90 VAL A C 1
ATOM 732 O O . VAL A 1 90 ? -10.483 2.945 12.870 1.00 94.31 90 VAL A O 1
ATOM 735 N N . GLU A 1 91 ? -9.651 4.493 14.256 1.00 93.00 91 GLU A N 1
ATOM 736 C CA . GLU A 1 91 ? -10.741 4.365 15.226 1.00 93.00 91 GLU A CA 1
ATOM 737 C C . GLU A 1 91 ? -12.094 4.736 14.609 1.00 93.00 91 GLU A C 1
ATOM 739 O O . GLU A 1 91 ? -13.066 4.000 14.768 1.00 93.00 91 GLU A O 1
ATOM 744 N N . ALA A 1 92 ? -12.154 5.815 13.823 1.00 93.88 92 ALA A N 1
ATOM 745 C CA . ALA A 1 92 ? -13.369 6.193 13.104 1.00 93.88 92 ALA A CA 1
ATOM 746 C C . ALA A 1 92 ? -13.833 5.102 12.119 1.00 93.88 92 ALA A C 1
ATOM 748 O O . ALA A 1 92 ? -15.034 4.865 11.989 1.00 93.88 92 ALA A O 1
ATOM 749 N N . LEU A 1 93 ? -12.898 4.416 11.450 1.00 93.75 93 LEU A N 1
ATOM 750 C CA . LEU A 1 93 ? -13.208 3.317 10.530 1.00 93.75 93 LEU A CA 1
ATOM 751 C C . LEU A 1 93 ? -13.665 2.039 11.238 1.00 93.75 93 LEU A C 1
ATOM 753 O O . LEU A 1 93 ? -14.524 1.332 10.716 1.00 93.75 93 LEU A O 1
ATOM 757 N N . LEU A 1 94 ? -13.079 1.721 12.394 1.00 93.06 94 LEU A N 1
ATOM 758 C CA . LEU A 1 94 ? -13.357 0.483 13.125 1.00 93.06 94 LEU A CA 1
ATOM 759 C C . LEU A 1 94 ? -14.507 0.624 14.130 1.00 93.06 94 LEU A C 1
ATOM 761 O O . LEU A 1 94 ? -15.062 -0.390 14.550 1.00 93.06 94 LEU A O 1
ATOM 765 N N . SER A 1 95 ? -14.909 1.847 14.488 1.00 92.19 95 SER A N 1
ATOM 766 C CA . SER A 1 95 ? -16.015 2.101 15.419 1.00 92.19 95 SER A CA 1
ATOM 767 C C . SER A 1 95 ? -17.285 1.291 15.094 1.00 92.19 95 SER A C 1
ATOM 769 O O . SER A 1 95 ? -17.786 0.622 15.998 1.00 92.19 95 SER A O 1
ATOM 771 N N . PRO A 1 96 ? -17.768 1.201 13.835 1.00 90.69 96 PRO A N 1
ATOM 772 C CA . PRO A 1 96 ? -18.978 0.436 13.519 1.00 90.69 96 PRO A CA 1
ATOM 773 C C . PRO A 1 96 ? -18.883 -1.069 13.797 1.00 90.69 96 PRO A C 1
ATOM 775 O O . PRO A 1 96 ? -19.910 -1.702 14.014 1.00 90.69 96 PRO A O 1
ATOM 778 N N . ILE A 1 97 ? -17.679 -1.650 13.768 1.00 88.56 97 ILE A N 1
ATOM 779 C CA . ILE A 1 97 ? -17.475 -3.086 14.013 1.00 88.56 97 ILE A CA 1
ATOM 780 C C . ILE A 1 97 ? -17.042 -3.382 15.453 1.00 88.56 97 ILE A C 1
ATOM 782 O O . ILE A 1 97 ? -17.173 -4.515 15.897 1.00 88.56 97 ILE A O 1
ATOM 786 N N . ARG A 1 98 ? -16.545 -2.379 16.190 1.00 83.06 98 ARG A N 1
ATOM 787 C CA . ARG A 1 98 ? -16.110 -2.506 17.591 1.00 83.06 98 ARG A CA 1
ATOM 788 C C . ARG A 1 98 ? -17.229 -2.300 18.609 1.00 83.06 98 ARG A C 1
ATOM 790 O O . ARG A 1 98 ? -17.061 -2.704 19.754 1.00 83.06 98 ARG A O 1
ATOM 797 N N . VAL A 1 99 ? -18.347 -1.687 18.216 1.00 71.31 99 VAL A N 1
ATOM 798 C CA . VAL A 1 99 ? -19.539 -1.532 19.066 1.00 71.31 99 VAL A CA 1
ATOM 799 C C . VAL A 1 99 ? -20.339 -2.840 19.045 1.00 71.31 99 VAL A C 1
ATOM 801 O O . VAL A 1 99 ? -21.359 -2.945 18.367 1.00 71.31 99 VAL A O 1
ATOM 804 N N . VAL A 1 100 ? -19.840 -3.855 19.755 1.00 55.78 100 VAL A N 1
ATOM 805 C CA . VAL A 1 100 ? -20.564 -5.085 20.125 1.00 55.78 100 VAL A CA 1
ATOM 806 C C . VAL A 1 100 ? -20.222 -5.436 21.564 1.00 55.78 100 VAL A C 1
ATOM 808 O O . VAL A 1 100 ? -19.013 -5.448 21.884 1.00 55.78 100 VAL A O 1
#

InterPro domains:
  IPR025132 Protein of unknown function DUF4058 [PF13267] (1-92)

Nearest PDB structures (foldseek):
  4v9c-assembly2_DX  TM=2.578E-01  e=6.171E+00  Escherichia coli K-12

Secondary structure (DSSP, 8-state):
---TT-----SEEEEE--GGGTT--EEEEE-TTSPPPEEEPP-STTSPPPEEEHHHHHHHHHHHHTHHHHS-TTSPPPSSPPPHHHHHHHHHHHHHHH--